Protein AF-A0A947BYW6-F1 (afdb_monomer_lite)

pLDDT: mean 92.88, std 6.31, range [60.22, 98.62]

Sequence (180 aa):
RQRIDEGIAEGRLRVQPEEIDEVSRQVGIGAVKYADLRQNRLSDYQFDWDKMISFQGNAGPYLQYAYARCSSIFAKGGLDMNAISSSATITLDAPAERTLGKHLLRFADVVYQAGATSQPHLICEHLYELARAFNGFYADCPVLDADAATRDSRLGLTAMTARQIRRGLGLVGIGVVDRM

Secondary structure (DSSP, 8-state):
-HHHHHHHHTTS----GGGHHHHHHHHHHHHHHHHHHTS-TTS-----HHHHT-SSSSSHHHHHHHHHHHHHHHHHHT--TTTS-TTS-----SHHHHHHHHHHHHHHHHHHHHHHHT-THHHHHHHHHHHHHHHHHHHHS-STTS-HHHHHHHHHHHHHHHHHHHHHHHHTT----S--

Structure (mmCIF, N/CA/C/O backbone):
data_AF-A0A947BYW6-F1
#
_entry.id   AF-A0A947BYW6-F1
#
loop_
_atom_site.group_PDB
_atom_site.id
_atom_site.type_symbol
_atom_site.label_atom_id
_atom_site.label_alt_id
_atom_site.label_comp_id
_atom_site.label_asym_id
_atom_site.label_entity_id
_atom_site.label_seq_id
_atom_site.pdbx_PDB_ins_code
_atom_site.Cartn_x
_atom_site.Cartn_y
_atom_site.Cartn_z
_atom_site.occupancy
_atom_site.B_iso_or_equiv
_atom_site.auth_seq_id
_atom_site.auth_comp_id
_atom_site.auth_asym_id
_atom_site.auth_atom_id
_atom_site.pdbx_PDB_model_num
ATOM 1 N N . ARG A 1 1 ? -16.808 12.507 2.263 1.00 84.50 1 ARG A N 1
ATOM 2 C CA . ARG A 1 1 ? -17.171 13.473 1.209 1.00 84.50 1 ARG A CA 1
ATOM 3 C C . ARG A 1 1 ? -16.305 14.721 1.263 1.00 84.50 1 ARG A C 1
ATOM 5 O O . ARG A 1 1 ? -15.367 14.738 0.492 1.00 84.50 1 ARG A O 1
ATOM 12 N N . GLN A 1 2 ? -16.462 15.633 2.234 1.00 86.12 2 GLN A N 1
ATOM 13 C CA . GLN A 1 2 ? -15.634 16.857 2.319 1.00 86.12 2 GLN A CA 1
ATOM 14 C C . GLN A 1 2 ? -14.126 16.608 2.111 1.00 86.12 2 GLN A C 1
ATOM 16 O O . GLN A 1 2 ? -13.505 17.247 1.275 1.00 86.12 2 GLN A O 1
ATOM 21 N N . ARG A 1 3 ? -13.544 15.612 2.792 1.00 85.81 3 ARG A N 1
ATOM 22 C CA . ARG A 1 3 ? -12.115 15.280 2.653 1.00 85.81 3 ARG A CA 1
ATOM 23 C C . ARG A 1 3 ? -11.708 14.763 1.262 1.00 85.81 3 ARG A C 1
ATOM 25 O O . ARG A 1 3 ? -10.564 14.937 0.854 1.00 85.81 3 ARG A O 1
ATOM 32 N N . ILE A 1 4 ? -12.633 14.106 0.560 1.00 89.06 4 ILE A N 1
ATOM 33 C CA . ILE A 1 4 ? -12.454 13.670 -0.831 1.00 89.06 4 ILE A CA 1
ATOM 34 C C . ILE A 1 4 ? -12.522 14.888 -1.749 1.00 89.06 4 ILE A C 1
ATOM 36 O O . ILE A 1 4 ? -11.621 15.068 -2.560 1.00 89.06 4 ILE A O 1
ATOM 40 N N . ASP A 1 5 ? -13.519 15.754 -1.558 1.00 88.38 5 ASP A N 1
ATOM 41 C CA . ASP A 1 5 ? -13.687 16.986 -2.335 1.00 88.38 5 ASP A CA 1
ATOM 42 C C . ASP A 1 5 ? -12.459 17.908 -2.194 1.00 88.38 5 ASP A C 1
ATOM 44 O O . ASP A 1 5 ? -11.935 18.396 -3.192 1.00 88.38 5 ASP A O 1
ATOM 48 N N . GLU A 1 6 ? -11.928 18.067 -0.977 1.00 86.50 6 GLU A N 1
ATOM 49 C CA . GLU A 1 6 ? -10.663 18.771 -0.707 1.00 86.50 6 GLU A CA 1
ATOM 50 C C . GLU A 1 6 ? -9.482 18.124 -1.445 1.00 86.50 6 GLU A C 1
ATOM 52 O O . GLU A 1 6 ? -8.694 18.806 -2.097 1.00 86.50 6 GLU A O 1
ATOM 57 N N . GLY A 1 7 ? -9.366 16.792 -1.390 1.00 84.69 7 GLY A N 1
ATOM 58 C CA . GLY A 1 7 ? -8.312 16.059 -2.091 1.00 84.69 7 GLY A CA 1
ATOM 59 C C . GLY A 1 7 ? -8.368 16.221 -3.615 1.00 84.69 7 GLY A C 1
ATOM 60 O O . GLY A 1 7 ? -7.315 16.282 -4.254 1.00 84.69 7 GLY A O 1
ATOM 61 N N . ILE A 1 8 ? -9.571 16.323 -4.189 1.00 86.88 8 ILE A N 1
ATOM 62 C CA . ILE A 1 8 ? -9.792 16.607 -5.615 1.00 86.88 8 ILE A CA 1
ATOM 63 C C . ILE A 1 8 ? -9.422 18.061 -5.932 1.00 86.88 8 ILE A C 1
ATOM 65 O O . ILE A 1 8 ? -8.691 18.305 -6.891 1.00 86.88 8 ILE A O 1
ATOM 69 N N . ALA A 1 9 ? -9.876 19.021 -5.119 1.00 87.19 9 ALA A N 1
ATOM 70 C CA . ALA A 1 9 ? -9.591 20.445 -5.306 1.00 87.19 9 ALA A CA 1
ATOM 71 C C . ALA A 1 9 ? -8.085 20.757 -5.246 1.00 87.19 9 ALA A C 1
ATOM 73 O O . ALA A 1 9 ? -7.589 21.594 -5.996 1.00 87.19 9 ALA A O 1
ATOM 74 N N . GLU A 1 10 ? -7.341 20.039 -4.404 1.00 84.88 10 GLU A N 1
ATOM 75 C CA . GLU A 1 10 ? -5.880 20.130 -4.302 1.00 84.88 10 GLU A CA 1
AT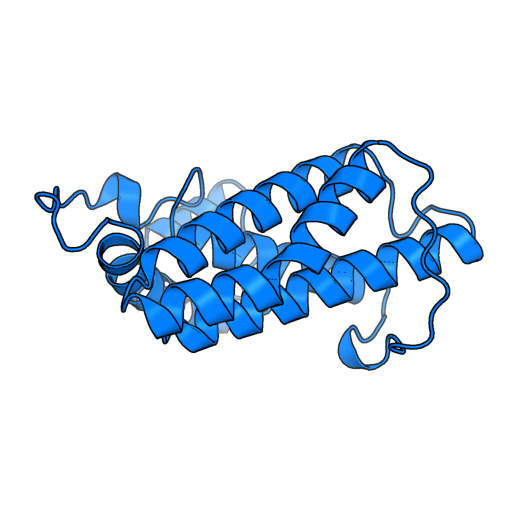OM 76 C C . GLU A 1 10 ? -5.133 19.319 -5.385 1.00 84.88 10 GLU A C 1
ATOM 78 O O . GLU A 1 10 ? -3.903 19.272 -5.390 1.00 84.88 10 GLU A O 1
ATOM 83 N N . GLY A 1 11 ? -5.848 18.634 -6.286 1.00 81.62 11 GLY A N 1
ATOM 84 C CA . GLY A 1 11 ? -5.269 17.821 -7.362 1.00 81.62 11 GLY A CA 1
ATOM 85 C C . GLY A 1 11 ? -4.557 16.546 -6.894 1.00 81.62 11 GLY A C 1
ATOM 86 O O . GLY A 1 11 ? -3.896 15.880 -7.696 1.00 81.62 11 GLY A O 1
ATOM 87 N N . ARG A 1 12 ? -4.681 16.190 -5.607 1.00 78.94 12 ARG A N 1
ATOM 88 C CA . ARG A 1 12 ? -4.097 14.973 -5.021 1.00 78.94 12 ARG A CA 1
ATOM 89 C C . ARG A 1 12 ? -4.864 13.723 -5.424 1.00 78.94 12 ARG A C 1
ATOM 91 O O . ARG A 1 12 ? -4.246 12.665 -5.572 1.00 78.94 12 ARG A O 1
ATOM 98 N N . LEU A 1 13 ? -6.180 13.870 -5.568 1.00 85.00 13 LEU A N 1
ATOM 99 C CA . LEU A 1 13 ? -7.113 12.804 -5.895 1.00 85.00 13 LEU A CA 1
ATOM 100 C C . LEU A 1 13 ? -7.768 13.028 -7.264 1.00 85.00 13 LEU A C 1
ATOM 102 O O . LEU A 1 13 ? -7.993 14.163 -7.686 1.00 85.00 13 LEU A O 1
ATOM 106 N N . ARG A 1 14 ? -8.087 11.937 -7.958 1.00 86.88 14 ARG A N 1
ATOM 107 C CA . ARG A 1 14 ? -8.821 11.911 -9.228 1.00 86.88 14 ARG A CA 1
ATOM 108 C C . ARG A 1 14 ? -9.936 10.875 -9.140 1.00 86.88 14 ARG A C 1
ATOM 110 O O . ARG A 1 14 ? -9.719 9.694 -9.401 1.00 86.88 14 ARG A O 1
ATOM 117 N N . VAL A 1 15 ? -11.130 11.347 -8.801 1.00 87.06 15 VAL A N 1
ATOM 118 C CA . VAL A 1 15 ? -12.347 10.537 -8.649 1.00 87.06 15 VAL A CA 1
ATOM 119 C C . VAL A 1 15 ? -13.426 11.115 -9.558 1.00 87.06 15 VAL A C 1
ATOM 121 O O . VAL A 1 15 ? -13.573 12.337 -9.616 1.00 87.06 15 VAL A O 1
ATOM 124 N N . GLN A 1 16 ? -14.160 10.262 -10.276 1.00 87.69 16 GLN A N 1
ATOM 125 C CA . GLN A 1 16 ? -15.258 10.735 -11.120 1.00 87.69 16 GLN A CA 1
ATOM 126 C C . GLN A 1 16 ? -16.452 11.178 -10.267 1.00 87.69 16 GLN A C 1
ATOM 128 O O . GLN A 1 16 ? -16.685 10.570 -9.219 1.00 87.69 16 GLN A O 1
ATOM 133 N N . PRO A 1 17 ? -17.231 12.194 -10.689 1.00 88.00 17 PRO A N 1
ATOM 134 C CA . PRO A 1 17 ? -18.349 12.721 -9.904 1.00 88.00 17 PRO A CA 1
ATOM 135 C C . PRO A 1 17 ? -19.335 11.648 -9.429 1.00 88.00 17 PRO A C 1
ATOM 137 O O . PRO A 1 17 ? -19.803 11.698 -8.293 1.00 88.00 17 PRO A O 1
ATOM 140 N N . GLU A 1 18 ? -19.603 10.649 -10.270 1.00 90.56 18 GLU A N 1
ATOM 141 C CA . GLU A 1 18 ? -20.538 9.557 -9.991 1.00 90.56 18 GLU A CA 1
ATOM 142 C C . GLU A 1 18 ? -19.985 8.548 -8.966 1.00 90.56 18 GLU A C 1
ATOM 144 O O . GLU A 1 18 ? -20.752 7.830 -8.327 1.00 90.56 18 GLU A O 1
ATOM 149 N N . GLU A 1 19 ? -18.662 8.498 -8.780 1.00 90.38 19 GLU A N 1
ATOM 150 C CA . GLU A 1 19 ? -17.972 7.578 -7.865 1.00 90.38 19 GLU A CA 1
ATOM 151 C C . GLU A 1 19 ? -17.729 8.194 -6.471 1.00 90.38 19 GLU A C 1
ATOM 153 O O . GLU A 1 19 ? -17.409 7.467 -5.527 1.00 90.38 19 GLU A O 1
ATOM 158 N N . ILE A 1 20 ? -17.896 9.517 -6.307 1.00 90.44 20 ILE A N 1
ATOM 159 C CA . ILE A 1 20 ? -17.534 10.256 -5.078 1.00 90.44 20 ILE A CA 1
ATOM 160 C C . ILE A 1 20 ? -18.215 9.688 -3.830 1.00 90.44 20 ILE A C 1
ATOM 162 O O . ILE A 1 20 ? -17.571 9.580 -2.780 1.00 90.44 20 ILE A O 1
ATOM 166 N N . ASP A 1 21 ? -19.500 9.343 -3.913 1.00 91.81 21 ASP A N 1
ATOM 167 C CA . ASP A 1 21 ? -20.259 8.880 -2.749 1.00 91.81 21 ASP A CA 1
ATOM 168 C C . ASP A 1 21 ? -19.816 7.474 -2.309 1.00 91.81 21 ASP A C 1
ATOM 170 O O . ASP A 1 21 ? -19.608 7.239 -1.114 1.00 91.81 21 ASP A O 1
ATOM 174 N N . GLU A 1 22 ? -19.567 6.562 -3.254 1.00 91.50 22 GLU A N 1
ATOM 175 C CA . GLU A 1 22 ? -19.072 5.216 -2.938 1.00 91.50 22 GLU A CA 1
ATOM 176 C C . GLU A 1 22 ? -17.628 5.255 -2.423 1.00 91.50 22 GLU A C 1
ATOM 178 O O . GLU A 1 22 ? -17.328 4.649 -1.389 1.00 91.50 22 GLU A O 1
ATOM 183 N N . VAL A 1 23 ? -16.745 6.031 -3.065 1.00 91.94 23 VAL A N 1
ATOM 184 C CA . VAL A 1 23 ? -15.370 6.236 -2.583 1.00 91.94 23 VAL A CA 1
ATOM 185 C C . VAL A 1 23 ? -15.388 6.848 -1.183 1.00 91.94 23 VAL A C 1
ATOM 187 O O . VAL A 1 23 ? -14.714 6.351 -0.282 1.00 91.94 23 VAL A O 1
ATOM 190 N N . SER A 1 24 ? -16.216 7.870 -0.949 1.00 92.62 24 SER A N 1
ATOM 191 C CA . SER A 1 24 ? -16.373 8.490 0.372 1.00 92.62 24 SER A CA 1
ATOM 192 C C . SER A 1 24 ? -16.791 7.485 1.442 1.00 92.62 24 SER A C 1
ATOM 194 O O . SER A 1 24 ? -16.273 7.534 2.560 1.00 92.62 24 SER A O 1
ATOM 196 N N . ARG A 1 25 ? -17.717 6.581 1.115 1.00 92.50 25 ARG A N 1
ATOM 197 C CA . ARG A 1 25 ? -18.207 5.554 2.036 1.00 92.50 25 ARG A CA 1
ATOM 198 C C . ARG A 1 25 ? -17.117 4.534 2.369 1.00 92.50 25 ARG A C 1
ATOM 200 O O . ARG A 1 25 ? -16.890 4.255 3.545 1.00 92.50 25 ARG A O 1
ATOM 207 N N . GLN A 1 26 ? -16.422 4.012 1.358 1.00 92.56 26 GLN A N 1
ATOM 208 C CA . GLN A 1 26 ? -15.331 3.044 1.532 1.00 92.56 26 GLN A CA 1
ATOM 209 C C . GLN A 1 26 ? -14.163 3.633 2.326 1.00 92.56 26 GLN A C 1
ATOM 211 O O . GLN A 1 26 ? -13.643 2.991 3.241 1.00 92.56 26 GLN A O 1
ATOM 216 N N . VAL A 1 27 ? -13.775 4.870 2.009 1.00 93.31 27 VAL A N 1
ATOM 217 C CA . VAL A 1 27 ? -12.693 5.580 2.699 1.00 93.31 27 VAL A CA 1
ATOM 218 C C . VAL A 1 27 ? -13.082 5.902 4.139 1.00 93.31 27 VAL A C 1
ATOM 220 O O . VAL A 1 27 ? -12.293 5.666 5.049 1.00 93.31 27 VAL A O 1
ATOM 223 N N . GLY A 1 28 ? -14.309 6.372 4.379 1.00 93.62 28 GLY A N 1
ATOM 224 C CA . GLY A 1 28 ? -14.794 6.687 5.725 1.00 93.62 28 GLY A CA 1
ATOM 225 C C . GLY A 1 28 ? -14.857 5.462 6.642 1.00 93.62 28 GLY A C 1
ATOM 226 O O . GLY A 1 28 ? -14.320 5.490 7.749 1.00 93.62 28 GLY A O 1
ATOM 227 N N . ILE A 1 29 ? -15.451 4.358 6.175 1.00 93.94 29 ILE A N 1
ATOM 228 C CA . ILE A 1 29 ? -15.503 3.103 6.945 1.00 93.94 29 ILE A CA 1
ATOM 229 C C . ILE A 1 29 ? -14.088 2.551 7.158 1.00 93.94 29 ILE A C 1
ATOM 231 O O . ILE A 1 29 ? -13.749 2.126 8.263 1.00 93.94 29 ILE A O 1
ATOM 235 N N . GLY A 1 30 ? -13.245 2.591 6.121 1.00 95.44 30 GLY A N 1
ATOM 236 C CA . GLY A 1 30 ? -11.849 2.169 6.202 1.00 95.44 30 GLY A CA 1
ATOM 237 C C . GLY A 1 30 ? -11.049 2.968 7.230 1.00 95.44 30 GLY A C 1
ATOM 238 O O . GLY A 1 30 ? -10.323 2.373 8.022 1.00 95.44 30 GLY A O 1
ATOM 239 N N . ALA A 1 31 ? -11.228 4.289 7.277 1.00 95.19 31 ALA A N 1
ATOM 240 C CA . ALA A 1 31 ? -10.580 5.178 8.239 1.00 95.19 31 ALA A CA 1
ATOM 241 C C . ALA A 1 31 ? -10.910 4.807 9.690 1.00 95.19 31 ALA A C 1
ATOM 243 O O . ALA A 1 31 ? -9.998 4.671 10.506 1.00 95.19 31 ALA A O 1
ATOM 244 N N . VAL A 1 32 ? -12.193 4.584 9.999 1.00 95.00 32 VAL A N 1
ATOM 245 C CA . VAL A 1 32 ? -12.640 4.190 11.346 1.00 95.00 32 VAL A CA 1
ATOM 246 C C . VAL A 1 32 ? -12.043 2.851 11.753 1.00 95.00 32 VAL A C 1
ATOM 248 O O . VAL A 1 32 ? -11.401 2.756 12.798 1.00 95.00 32 VAL A O 1
ATOM 251 N N . LYS A 1 33 ? -12.184 1.831 10.900 1.00 96.19 33 LYS A N 1
ATOM 252 C CA . LYS A 1 33 ? -11.664 0.488 11.183 1.00 96.19 33 LYS A CA 1
ATOM 253 C C . LYS A 1 33 ? -10.149 0.489 11.350 1.00 96.19 33 LYS A C 1
ATOM 255 O O . LYS A 1 33 ? -9.631 -0.143 12.262 1.00 96.19 33 LYS A O 1
ATOM 260 N N . TYR A 1 34 ? -9.436 1.207 10.486 1.00 96.81 34 TYR A N 1
ATOM 261 C CA . TYR A 1 34 ? -7.982 1.270 10.543 1.00 96.81 34 TYR A CA 1
ATOM 262 C C . TYR A 1 34 ? -7.483 1.985 11.799 1.00 96.81 34 TYR A C 1
ATOM 264 O O . TYR A 1 34 ? -6.515 1.545 12.409 1.00 96.81 34 TYR A O 1
ATOM 272 N N . ALA A 1 35 ? -8.126 3.089 12.192 1.00 94.94 35 ALA A N 1
ATOM 273 C CA . ALA A 1 35 ? -7.701 3.876 13.345 1.00 94.94 35 ALA A CA 1
ATOM 274 C C . ALA A 1 35 ? -7.738 3.083 14.656 1.00 94.94 35 ALA A C 1
ATOM 276 O O . ALA A 1 35 ? -6.874 3.303 15.508 1.00 94.94 35 ALA A O 1
ATOM 277 N N . ASP A 1 36 ? -8.711 2.181 14.785 1.00 94.44 36 ASP A N 1
ATOM 278 C CA . ASP A 1 36 ? -8.817 1.203 15.868 1.00 94.44 36 ASP A CA 1
ATOM 279 C C . ASP A 1 36 ? -7.760 0.093 15.705 1.00 94.44 36 ASP A C 1
ATOM 281 O O . ASP A 1 36 ? -6.845 -0.046 16.516 1.00 94.44 36 ASP A O 1
ATOM 285 N N . LEU A 1 37 ? -7.779 -0.614 14.569 1.00 95.81 37 LEU A N 1
ATOM 286 C CA . LEU A 1 37 ? -6.965 -1.817 14.347 1.00 95.81 37 LEU A CA 1
ATOM 287 C C . LEU A 1 37 ? -5.453 -1.572 14.286 1.00 95.81 37 LEU A C 1
ATOM 289 O O . LEU A 1 37 ? -4.692 -2.509 14.525 1.00 95.81 37 LEU A O 1
ATOM 293 N N . ARG A 1 38 ? -5.002 -0.353 13.966 1.00 94.81 38 ARG A N 1
ATOM 294 C CA . ARG A 1 38 ? -3.571 -0.005 13.930 1.00 94.81 38 ARG A CA 1
ATOM 295 C C . ARG A 1 38 ? -2.948 0.147 15.317 1.00 94.81 38 ARG A C 1
ATOM 297 O O . ARG A 1 38 ? -1.727 0.193 15.418 1.00 94.81 38 ARG A O 1
ATOM 304 N N . GLN A 1 39 ? -3.755 0.298 16.366 1.00 92.94 39 GLN A N 1
ATOM 305 C CA . GLN A 1 39 ? -3.254 0.472 17.726 1.00 92.94 39 GLN A CA 1
ATOM 306 C C . GLN A 1 39 ? -3.081 -0.887 18.401 1.00 92.94 39 GLN A C 1
ATOM 308 O O . GLN A 1 39 ? -3.792 -1.853 18.119 1.00 92.94 39 GLN A O 1
ATOM 313 N N . ASN A 1 40 ? -2.110 -0.984 19.308 1.00 92.62 40 ASN A N 1
ATOM 314 C CA . ASN A 1 40 ? -2.000 -2.173 20.136 1.00 92.62 40 ASN A CA 1
ATOM 315 C C . ASN A 1 40 ? -3.234 -2.250 21.046 1.00 92.62 40 ASN A C 1
ATOM 317 O O . ASN A 1 40 ? -3.516 -1.314 21.785 1.00 92.62 40 ASN A O 1
ATOM 321 N N . ARG A 1 41 ? -3.936 -3.387 21.030 1.00 91.75 41 ARG A N 1
ATOM 322 C CA . ARG A 1 41 ? -5.160 -3.619 21.816 1.00 91.75 41 ARG A CA 1
ATOM 323 C C . ARG A 1 41 ? -4.989 -3.494 23.336 1.00 91.75 41 ARG A C 1
ATOM 325 O O . ARG A 1 41 ? -5.982 -3.504 24.049 1.00 91.75 41 ARG A O 1
ATOM 332 N N . LEU A 1 42 ? -3.750 -3.499 23.833 1.00 92.56 42 LEU A N 1
ATOM 333 C CA . LEU A 1 42 ? -3.429 -3.315 25.253 1.00 92.56 42 LEU A CA 1
ATOM 334 C C . LEU A 1 42 ? -3.133 -1.851 25.617 1.00 92.56 42 LEU A C 1
ATOM 336 O O . LEU A 1 42 ? -2.927 -1.554 26.789 1.00 92.56 42 LEU A O 1
ATOM 340 N N . SER A 1 43 ? -3.049 -0.962 24.629 1.00 91.69 43 SER A N 1
ATOM 341 C CA . SER A 1 43 ? -2.807 0.466 24.824 1.00 91.69 43 SER A CA 1
ATOM 342 C C . SER A 1 43 ? -4.119 1.240 24.897 1.00 91.69 43 SER A C 1
ATOM 344 O O . SER A 1 43 ? -5.128 0.822 24.331 1.00 91.69 43 SER A O 1
ATOM 346 N N . ASP A 1 44 ? -4.081 2.400 25.550 1.00 91.38 44 ASP A N 1
ATOM 347 C CA . ASP A 1 44 ? -5.208 3.327 25.543 1.00 91.38 44 ASP A CA 1
ATOM 348 C C . ASP A 1 44 ? -5.473 3.847 24.131 1.00 91.38 44 ASP A C 1
ATOM 350 O O . ASP A 1 44 ? -4.557 4.251 23.408 1.00 91.38 44 ASP A O 1
ATOM 354 N N . TYR A 1 45 ? -6.749 3.880 23.761 1.00 89.12 45 TYR A N 1
ATOM 355 C CA . TYR A 1 45 ? -7.184 4.367 22.464 1.00 89.12 45 TYR A CA 1
ATOM 356 C C . TYR A 1 45 ? -7.406 5.882 22.494 1.00 89.12 45 TYR A C 1
ATOM 358 O O . TYR A 1 45 ? -8.331 6.378 23.140 1.00 89.12 45 TYR A O 1
ATOM 366 N N . GLN A 1 46 ? -6.579 6.625 21.755 1.00 86.00 46 GLN A N 1
ATOM 367 C CA . GLN A 1 46 ? -6.782 8.061 21.540 1.00 86.00 46 GLN A CA 1
ATOM 368 C C . GLN A 1 46 ? -7.524 8.303 20.227 1.00 86.00 46 GLN A C 1
ATOM 370 O O . GLN A 1 46 ? -6.967 8.141 19.137 1.00 86.00 46 GLN A O 1
ATOM 375 N N . PHE A 1 47 ? -8.789 8.697 20.347 1.00 88.75 47 PHE A N 1
ATOM 376 C CA . PHE A 1 47 ? -9.639 9.039 19.215 1.00 88.75 47 PHE A CA 1
ATOM 377 C C . PHE A 1 47 ? -9.270 10.413 18.630 1.00 88.75 47 PHE A C 1
ATOM 379 O O . PHE A 1 47 ? -9.154 11.390 19.366 1.00 88.75 47 PHE A O 1
ATOM 386 N N . ASP A 1 48 ? -9.110 10.493 17.305 1.00 90.12 48 ASP A N 1
ATOM 387 C CA . ASP A 1 48 ? -8.710 11.712 16.592 1.00 90.12 48 ASP A CA 1
ATOM 388 C C . ASP A 1 48 ? -9.230 11.676 15.140 1.00 90.12 48 ASP A C 1
ATOM 390 O O . ASP A 1 48 ? -8.732 10.905 14.307 1.00 90.12 48 ASP A O 1
ATOM 394 N N . TRP A 1 49 ? -10.246 12.502 14.852 1.00 88.81 49 TRP A N 1
ATOM 395 C CA . TRP A 1 49 ? -10.889 12.581 13.535 1.00 88.81 49 TRP A CA 1
ATOM 396 C C . TRP A 1 49 ? -9.921 12.999 12.430 1.00 88.81 49 TRP A C 1
ATOM 398 O O . TRP A 1 49 ? -9.943 12.418 11.344 1.00 88.81 49 TRP A O 1
ATOM 408 N N . ASP A 1 50 ? -9.056 13.974 12.696 1.00 87.69 50 ASP A N 1
ATOM 409 C CA . ASP A 1 50 ? -8.171 14.531 11.677 1.00 87.69 50 ASP A CA 1
ATOM 410 C C . ASP A 1 50 ? -7.100 13.516 11.275 1.00 87.69 50 ASP A C 1
ATOM 412 O O . ASP A 1 50 ? -6.798 13.348 10.088 1.00 87.69 50 ASP A O 1
ATOM 416 N N . LYS A 1 51 ? -6.570 12.765 12.250 1.00 86.12 51 LYS A N 1
ATOM 417 C CA . LYS A 1 51 ? -5.598 11.699 11.978 1.00 86.12 51 LYS A CA 1
ATOM 418 C C . LYS A 1 51 ? -6.219 10.519 11.244 1.00 86.12 51 LYS A C 1
ATOM 420 O O . LYS A 1 51 ? -5.595 9.998 10.320 1.00 86.12 51 LYS A O 1
ATOM 425 N N . MET A 1 52 ? -7.413 10.070 11.636 1.00 90.31 52 MET A N 1
ATOM 426 C CA . MET A 1 52 ? -7.995 8.851 11.061 1.00 90.31 52 MET A CA 1
ATOM 427 C C .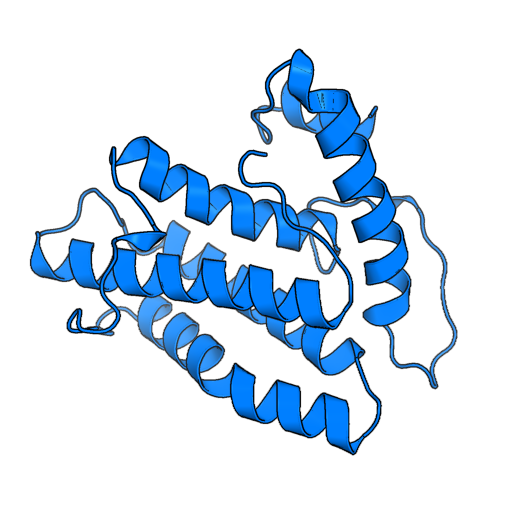 MET A 1 52 ? -8.388 9.009 9.588 1.00 90.31 52 MET A C 1
ATOM 429 O O . MET A 1 52 ? -8.215 8.066 8.815 1.00 90.31 52 MET A O 1
ATOM 433 N N . ILE A 1 53 ? -8.862 10.193 9.182 1.00 88.62 53 ILE A N 1
ATOM 434 C CA . ILE A 1 53 ? -9.265 10.475 7.792 1.00 88.62 53 ILE A CA 1
ATOM 435 C C . ILE A 1 53 ? -8.124 11.046 6.932 1.00 88.62 53 ILE A C 1
ATOM 437 O O . ILE A 1 53 ? -8.350 11.485 5.802 1.00 88.62 53 ILE A O 1
ATOM 441 N N . SER A 1 54 ? -6.898 11.081 7.457 1.00 86.62 54 SER A N 1
ATOM 442 C CA . SER A 1 54 ? -5.747 11.651 6.762 1.00 86.62 54 SER A CA 1
ATOM 443 C C . SER A 1 54 ? -5.294 10.787 5.579 1.00 86.62 54 SER A C 1
ATOM 445 O O . SER A 1 54 ? -5.168 9.567 5.675 1.00 86.62 54 SER A O 1
ATOM 447 N N . PHE A 1 55 ? -4.953 11.446 4.468 1.00 82.38 55 PHE A N 1
ATOM 448 C CA . PHE A 1 55 ? -4.234 10.844 3.334 1.00 82.38 55 PHE A CA 1
ATOM 449 C C . PHE A 1 55 ? -2.710 10.866 3.514 1.00 82.38 55 PHE A C 1
ATOM 451 O O . PHE A 1 55 ? -1.970 10.575 2.578 1.00 82.38 55 PHE A O 1
ATOM 458 N N . GLN A 1 56 ? -2.232 11.258 4.692 1.00 83.00 56 GLN A N 1
ATOM 459 C CA . GLN A 1 56 ? -0.823 11.318 5.059 1.00 83.00 56 GLN A CA 1
ATOM 460 C C . GLN A 1 56 ? -0.597 10.581 6.379 1.00 83.00 56 GLN A C 1
ATOM 462 O O . GLN A 1 56 ? -1.432 10.635 7.285 1.00 83.00 56 GLN A O 1
ATOM 467 N N . GLY A 1 57 ? 0.567 9.947 6.507 1.00 87.56 57 GLY A N 1
ATOM 468 C CA . GLY A 1 57 ? 0.934 9.196 7.705 1.00 87.56 57 GLY A CA 1
ATOM 469 C C . GLY A 1 57 ? 0.208 7.854 7.825 1.00 87.56 57 GLY A C 1
ATOM 470 O O . GLY A 1 57 ? -0.360 7.340 6.863 1.00 87.56 57 GLY A O 1
ATOM 471 N N . ASN A 1 58 ? 0.272 7.259 9.017 1.00 91.69 58 ASN A N 1
ATOM 472 C CA . ASN A 1 58 ? -0.225 5.908 9.283 1.00 91.69 58 ASN A CA 1
ATOM 473 C C . ASN A 1 58 ? -1.758 5.892 9.450 1.00 91.69 58 ASN A C 1
ATOM 475 O O . ASN A 1 58 ? -2.261 5.849 10.574 1.00 91.69 58 ASN A O 1
ATOM 479 N N . ALA A 1 59 ? -2.490 5.963 8.336 1.00 94.25 59 ALA A N 1
ATOM 480 C CA . ALA A 1 59 ? -3.952 6.024 8.290 1.00 94.25 59 ALA A CA 1
ATOM 481 C C . ALA A 1 59 ? -4.543 5.134 7.178 1.00 94.25 59 ALA A C 1
ATOM 483 O O . ALA A 1 59 ? -3.890 4.835 6.178 1.00 94.25 59 ALA A O 1
ATOM 484 N N . GLY A 1 60 ? -5.810 4.734 7.328 1.00 93.75 60 GLY A N 1
ATOM 485 C CA . GLY A 1 60 ? -6.509 3.876 6.361 1.00 93.75 60 GLY A CA 1
ATOM 486 C C . GLY A 1 60 ? -6.597 4.484 4.952 1.00 93.75 60 GLY A C 1
ATOM 487 O O . GLY A 1 60 ? -6.208 3.813 3.990 1.00 93.75 60 GLY A O 1
ATOM 488 N N . PRO A 1 61 ? -7.010 5.761 4.808 1.00 94.19 61 PRO A N 1
ATOM 489 C CA . PRO A 1 61 ? -7.067 6.427 3.506 1.00 94.19 61 PRO A CA 1
ATOM 490 C C . PRO A 1 61 ? -5.705 6.513 2.807 1.00 94.19 61 PRO A C 1
ATOM 492 O O . PRO A 1 61 ? -5.637 6.407 1.584 1.00 94.19 61 PRO A O 1
ATOM 495 N N . TYR A 1 62 ? -4.607 6.641 3.561 1.00 93.88 62 TYR A N 1
ATOM 496 C CA . TYR A 1 62 ? -3.251 6.602 3.002 1.00 93.88 62 TYR A CA 1
ATOM 497 C C . TYR A 1 62 ? -2.940 5.256 2.325 1.00 93.88 62 TYR A C 1
ATOM 499 O O . TYR A 1 62 ? -2.396 5.236 1.220 1.00 93.88 62 TYR A O 1
ATOM 507 N N . LEU A 1 63 ? -3.328 4.130 2.933 1.00 96.19 63 LEU A N 1
ATOM 508 C CA . LEU A 1 63 ? -3.126 2.802 2.339 1.00 96.19 63 LEU A CA 1
ATOM 509 C C . LEU A 1 63 ? -4.008 2.569 1.110 1.00 96.19 63 LEU A C 1
ATOM 511 O O . LEU A 1 63 ? -3.541 2.030 0.106 1.00 96.19 63 LEU A O 1
ATOM 515 N N . GLN A 1 64 ? -5.267 3.006 1.166 1.00 95.06 64 GLN A N 1
ATOM 516 C CA . GLN A 1 64 ? -6.176 2.953 0.018 1.00 95.06 64 GLN A CA 1
ATOM 517 C C . GLN A 1 64 ? -5.644 3.798 -1.149 1.00 95.06 64 GLN A C 1
ATOM 519 O O . GLN A 1 64 ? -5.706 3.370 -2.300 1.00 95.06 64 GLN A O 1
ATOM 524 N N . TYR A 1 65 ? -5.035 4.948 -0.855 1.00 92.75 65 TYR A N 1
ATOM 525 C CA . TYR A 1 65 ? -4.379 5.787 -1.853 1.00 92.75 65 TYR A CA 1
ATOM 526 C C . TYR A 1 65 ? -3.127 5.139 -2.448 1.00 92.75 65 TYR A C 1
ATOM 528 O O . TYR A 1 65 ? -2.929 5.175 -3.662 1.00 92.75 65 TYR A O 1
ATOM 536 N N . ALA A 1 66 ? -2.294 4.497 -1.623 1.00 94.69 66 ALA A N 1
ATOM 537 C CA . ALA A 1 66 ? -1.130 3.757 -2.107 1.00 94.69 66 ALA A CA 1
ATOM 538 C C . ALA A 1 66 ? -1.541 2.633 -3.076 1.00 94.69 66 ALA A C 1
ATOM 540 O O . ALA A 1 66 ? -0.911 2.442 -4.119 1.00 94.69 66 ALA A O 1
ATOM 541 N N . TYR A 1 67 ? -2.643 1.943 -2.775 1.00 96.44 67 TYR A N 1
ATOM 542 C CA . TYR A 1 67 ? -3.237 0.958 -3.670 1.00 96.44 67 TYR A CA 1
ATOM 543 C C . TYR A 1 67 ? -3.743 1.587 -4.987 1.00 96.44 67 TYR A C 1
ATOM 545 O O . TYR A 1 67 ? -3.357 1.133 -6.066 1.00 96.44 67 TYR A O 1
ATOM 553 N N . ALA A 1 68 ? -4.525 2.671 -4.923 1.00 93.44 68 ALA A N 1
ATOM 554 C CA . ALA A 1 68 ? -5.028 3.377 -6.108 1.00 93.44 68 ALA A CA 1
ATOM 555 C C . ALA A 1 68 ? -3.900 3.922 -7.007 1.00 93.44 68 ALA A C 1
ATOM 557 O O . ALA A 1 68 ? -3.998 3.905 -8.240 1.00 93.44 68 ALA A O 1
ATOM 558 N N . ARG A 1 69 ? -2.780 4.352 -6.410 1.00 93.06 69 ARG A N 1
ATOM 559 C CA . ARG A 1 69 ? -1.576 4.761 -7.145 1.00 93.06 69 ARG A CA 1
ATOM 560 C C . ARG A 1 69 ? -0.992 3.610 -7.957 1.00 93.06 69 ARG A C 1
ATOM 562 O O . ARG A 1 69 ? -0.638 3.826 -9.114 1.00 93.06 69 ARG A O 1
ATOM 569 N N . CYS A 1 70 ? -0.924 2.404 -7.392 1.00 95.56 70 CYS A N 1
ATOM 570 C CA . CYS A 1 70 ? -0.491 1.223 -8.138 1.00 95.56 70 CYS A CA 1
ATOM 571 C C . CYS A 1 70 ? -1.402 0.997 -9.352 1.00 95.56 70 CYS A C 1
ATOM 573 O O . CYS A 1 70 ? 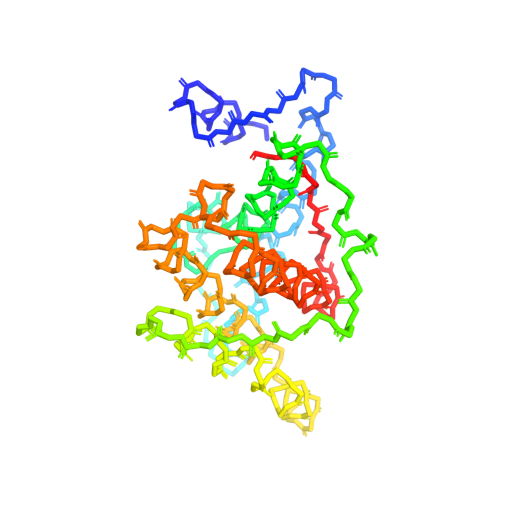-0.911 0.926 -10.475 1.00 95.56 70 CYS A O 1
ATOM 575 N N . SER A 1 71 ? -2.724 0.974 -9.150 1.00 93.38 71 SER A N 1
ATOM 576 C CA . SER A 1 71 ? -3.715 0.823 -10.229 1.00 93.38 71 SER A CA 1
ATOM 577 C C . SER A 1 71 ? -3.584 1.891 -11.316 1.00 93.38 71 SER A C 1
ATOM 579 O O . SER A 1 71 ? -3.678 1.591 -12.506 1.00 93.38 71 SER A O 1
ATOM 581 N N . SER A 1 72 ? -3.278 3.127 -10.925 1.00 92.88 72 SER A N 1
ATOM 582 C CA . SER A 1 72 ? -3.081 4.241 -11.854 1.00 92.88 72 SER A CA 1
ATOM 583 C C . SER A 1 72 ? -1.860 4.068 -12.765 1.00 92.88 72 SER A C 1
ATOM 585 O O . SER A 1 72 ? -1.891 4.535 -13.902 1.00 92.88 72 SER A O 1
ATOM 587 N N . ILE A 1 73 ? -0.793 3.403 -12.308 1.00 94.56 73 ILE A N 1
ATOM 588 C CA . ILE A 1 73 ? 0.388 3.108 -13.143 1.00 94.56 73 ILE A CA 1
ATOM 589 C C . ILE A 1 73 ? 0.003 2.158 -14.282 1.00 94.56 73 ILE A C 1
ATOM 591 O O . ILE A 1 73 ? 0.325 2.424 -15.438 1.00 94.56 73 ILE A O 1
ATOM 595 N N . PHE A 1 74 ? -0.748 1.099 -13.974 1.00 94.56 74 PHE A N 1
ATOM 596 C CA . PHE A 1 74 ? -1.241 0.152 -14.979 1.00 94.56 74 PHE A CA 1
ATOM 597 C C . PHE A 1 74 ? -2.210 0.809 -15.961 1.00 94.56 74 PHE A C 1
ATOM 599 O O . PHE A 1 74 ? -2.050 0.656 -17.170 1.00 94.56 74 PHE A O 1
ATOM 606 N N . ALA A 1 75 ? -3.144 1.622 -15.456 1.00 92.62 75 ALA A N 1
ATOM 607 C CA . ALA A 1 75 ? -4.075 2.369 -16.296 1.00 92.62 75 ALA A CA 1
ATOM 608 C C . ALA A 1 75 ? -3.348 3.308 -17.276 1.00 92.62 75 ALA A C 1
ATOM 610 O O . ALA A 1 75 ? -3.698 3.353 -18.452 1.00 92.62 75 ALA A O 1
ATOM 611 N N . LYS A 1 76 ? -2.301 4.014 -16.822 1.00 92.94 76 LYS A N 1
ATOM 612 C CA . LYS A 1 76 ? -1.462 4.869 -17.684 1.00 92.94 76 LYS A CA 1
ATOM 613 C C . LYS A 1 76 ? -0.695 4.077 -18.741 1.00 92.94 76 LYS A C 1
ATOM 615 O O . LYS A 1 76 ? -0.523 4.572 -19.848 1.00 92.94 76 LYS A O 1
ATOM 620 N N . GLY A 1 77 ? -0.240 2.872 -18.405 1.00 91.81 77 GLY A N 1
ATOM 621 C CA . GLY A 1 77 ? 0.439 1.983 -19.346 1.00 91.81 77 GLY A CA 1
ATOM 622 C C . GLY A 1 77 ? -0.497 1.272 -20.329 1.00 91.81 77 GLY A C 1
ATOM 623 O O . GLY A 1 77 ? -0.005 0.606 -21.233 1.00 91.81 77 GLY A O 1
ATOM 624 N N . GLY A 1 78 ? -1.822 1.366 -20.153 1.00 93.31 78 GLY A N 1
ATOM 625 C CA . GLY A 1 78 ? -2.779 0.549 -20.908 1.00 93.31 78 GLY A CA 1
ATOM 626 C C . GLY A 1 78 ? -2.641 -0.950 -20.612 1.00 93.31 78 GLY A C 1
ATOM 627 O O . GLY A 1 78 ? -2.894 -1.778 -21.483 1.00 93.31 78 GLY A O 1
ATOM 628 N N . LEU A 1 79 ? -2.193 -1.297 -19.402 1.00 92.25 79 LEU A N 1
ATOM 629 C CA . LEU A 1 79 ? -1.883 -2.661 -18.980 1.00 92.25 79 LEU A CA 1
ATOM 630 C C . LEU A 1 79 ? -2.913 -3.159 -17.964 1.00 92.25 79 LEU A C 1
ATOM 632 O O . LEU A 1 79 ? -3.413 -2.389 -17.143 1.00 92.25 79 LEU A O 1
ATOM 636 N N . ASP A 1 80 ? -3.176 -4.464 -17.961 1.00 90.25 80 ASP A N 1
ATOM 637 C CA . ASP A 1 80 ? -3.947 -5.110 -16.898 1.00 90.25 80 ASP A CA 1
ATOM 638 C C . ASP A 1 80 ? -3.006 -5.613 -15.791 1.00 90.25 80 ASP A C 1
ATOM 640 O O . ASP A 1 80 ? -2.172 -6.493 -16.006 1.00 90.25 80 ASP A O 1
ATOM 644 N N . MET A 1 81 ? -3.167 -5.076 -14.577 1.00 90.62 81 MET A N 1
ATOM 645 C CA . MET A 1 81 ? -2.416 -5.495 -13.386 1.00 90.62 81 MET A CA 1
ATOM 646 C C . MET A 1 81 ? -2.582 -6.994 -13.080 1.00 90.62 81 MET A C 1
ATOM 648 O O . MET A 1 81 ? -1.663 -7.631 -12.549 1.00 90.62 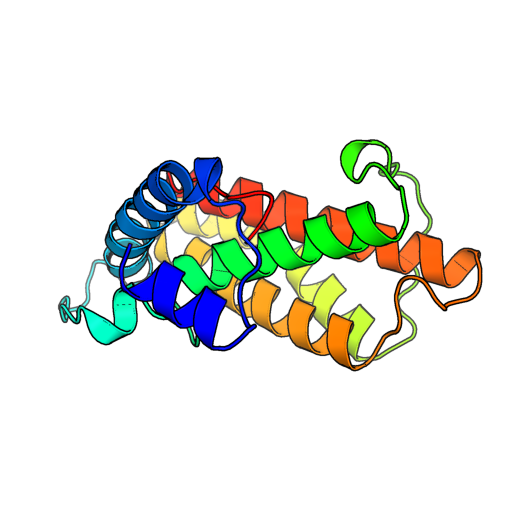81 MET A O 1
ATOM 652 N N . ASN A 1 82 ? -3.746 -7.569 -13.397 1.00 85.94 82 ASN A N 1
ATOM 653 C CA . ASN A 1 82 ? -4.031 -8.984 -13.160 1.00 85.94 82 ASN A CA 1
ATOM 654 C C . ASN A 1 82 ? -3.370 -9.889 -14.203 1.00 85.94 82 ASN A C 1
ATOM 656 O O . ASN A 1 82 ? -3.070 -11.041 -13.895 1.00 85.94 82 ASN A O 1
ATOM 660 N N . ALA A 1 83 ? -3.092 -9.361 -15.398 1.00 85.50 83 ALA A N 1
ATOM 661 C CA . ALA A 1 83 ? -2.391 -10.073 -16.461 1.00 85.50 83 ALA A CA 1
ATOM 662 C C . ALA A 1 83 ? -0.871 -10.142 -16.239 1.00 85.50 83 ALA A C 1
ATOM 664 O O . ALA A 1 83 ? -0.191 -10.929 -16.898 1.00 85.50 83 ALA A O 1
ATOM 665 N N . ILE A 1 84 ? -0.319 -9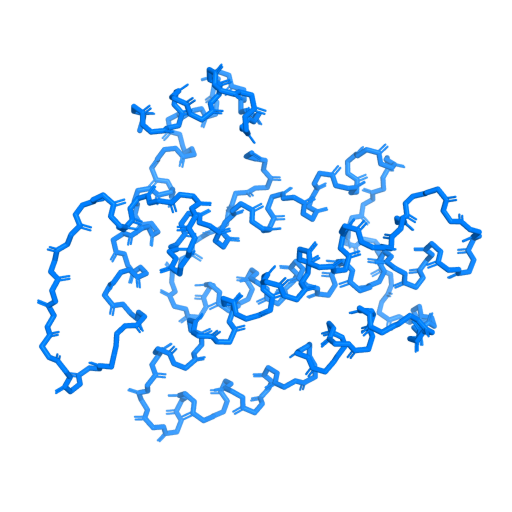.359 -15.300 1.00 82.06 84 ILE A N 1
ATOM 666 C CA . ILE A 1 84 ? 1.096 -9.460 -14.928 1.00 82.06 84 ILE A CA 1
ATOM 667 C C . ILE A 1 84 ? 1.358 -10.829 -14.300 1.00 82.06 84 ILE A C 1
ATOM 669 O O . ILE A 1 84 ? 0.939 -11.117 -13.169 1.00 82.06 84 ILE A O 1
ATOM 673 N N . SER A 1 85 ? 2.062 -11.668 -15.061 1.00 66.81 85 SER A N 1
ATOM 674 C CA . SER A 1 85 ? 2.395 -13.030 -14.669 1.00 66.81 85 SER A CA 1
ATOM 675 C C . SER A 1 85 ? 3.242 -13.055 -13.400 1.00 66.81 85 SER A C 1
ATOM 677 O O . SER A 1 85 ? 4.223 -12.326 -13.262 1.00 66.81 85 SER A O 1
ATOM 679 N N . SER A 1 86 ? 2.920 -13.991 -12.509 1.00 63.12 86 SER A N 1
ATOM 680 C CA . SER A 1 86 ? 3.752 -14.361 -11.358 1.00 63.12 86 SER A CA 1
ATOM 681 C C . SER A 1 86 ? 5.123 -14.931 -11.763 1.00 63.12 86 SER A C 1
ATOM 683 O O . SER A 1 86 ? 5.964 -15.143 -10.898 1.00 63.12 86 SER A O 1
ATOM 685 N N . SER A 1 87 ? 5.329 -15.223 -13.054 1.00 60.22 87 SER A N 1
ATOM 686 C CA . SER A 1 87 ? 6.567 -15.776 -13.616 1.00 60.22 87 SER A CA 1
ATOM 687 C C . SER A 1 87 ? 7.523 -14.723 -14.185 1.00 60.22 87 SER A C 1
ATOM 689 O O . SER A 1 87 ? 8.519 -15.102 -14.797 1.00 60.22 87 SER A O 1
ATOM 691 N N . ALA A 1 88 ? 7.215 -13.426 -14.067 1.00 72.31 88 ALA A N 1
ATOM 692 C CA . ALA A 1 88 ? 8.134 -12.379 -14.499 1.00 72.31 88 ALA A CA 1
ATOM 693 C C . ALA A 1 88 ? 9.437 -12.453 -13.686 1.00 72.31 88 ALA A C 1
ATOM 695 O O . ALA A 1 88 ? 9.408 -12.577 -12.459 1.00 72.31 88 ALA A O 1
ATOM 696 N N . THR A 1 89 ? 10.581 -12.376 -14.364 1.00 88.25 89 THR A N 1
ATOM 697 C CA . THR A 1 89 ? 11.881 -12.303 -13.695 1.00 88.25 89 THR A CA 1
ATOM 698 C C . THR A 1 89 ? 11.980 -10.973 -12.956 1.00 88.25 89 THR A C 1
ATOM 700 O O . THR A 1 89 ? 11.981 -9.915 -13.582 1.00 88.25 89 THR A O 1
ATOM 703 N N . ILE A 1 90 ? 12.066 -11.025 -11.627 1.00 93.25 90 ILE A N 1
ATOM 704 C CA . ILE A 1 90 ? 12.249 -9.838 -10.790 1.00 93.25 90 ILE A CA 1
ATOM 705 C C . ILE A 1 90 ? 13.743 -9.597 -10.573 1.00 93.25 90 ILE A C 1
ATOM 707 O O . ILE A 1 90 ? 14.448 -10.450 -10.033 1.00 93.25 90 ILE A O 1
ATOM 711 N N . THR A 1 91 ? 14.204 -8.411 -10.953 1.00 94.62 91 THR A N 1
ATOM 712 C CA . THR A 1 91 ? 15.541 -7.877 -10.661 1.00 94.62 91 THR A CA 1
ATOM 713 C C . THR A 1 91 ? 15.442 -6.750 -9.631 1.00 94.62 91 THR A C 1
ATOM 715 O O . THR A 1 91 ? 14.493 -5.967 -9.649 1.00 94.62 91 THR A O 1
ATOM 718 N N . LEU A 1 92 ? 16.396 -6.696 -8.694 1.00 96.50 92 LEU A N 1
ATOM 719 C CA . LEU A 1 92 ? 16.444 -5.711 -7.605 1.00 96.50 92 LEU A CA 1
ATOM 720 C C . LEU A 1 92 ? 17.803 -4.997 -7.624 1.00 96.50 92 LEU A C 1
ATOM 722 O O . LEU A 1 92 ? 18.691 -5.281 -6.808 1.00 96.50 92 LEU A O 1
ATOM 726 N N . ASP A 1 93 ? 17.974 -4.091 -8.579 1.00 95.25 93 ASP A N 1
ATOM 727 C CA . ASP A 1 93 ? 19.248 -3.433 -8.869 1.00 95.25 93 ASP A CA 1
ATOM 728 C C . ASP A 1 93 ? 19.389 -2.116 -8.100 1.00 95.25 93 ASP A C 1
ATOM 730 O O . ASP A 1 93 ? 20.454 -1.813 -7.541 1.00 95.25 93 ASP A O 1
ATOM 734 N N . ALA A 1 94 ? 18.292 -1.370 -7.976 1.00 97.31 94 ALA A N 1
ATOM 735 C CA . ALA A 1 94 ? 18.233 -0.133 -7.220 1.00 97.31 94 ALA A CA 1
ATOM 736 C C . ALA A 1 94 ? 18.054 -0.390 -5.708 1.00 97.31 94 ALA A C 1
ATOM 738 O O . ALA A 1 94 ? 17.382 -1.341 -5.291 1.00 97.31 94 ALA A O 1
ATOM 739 N N . PRO A 1 95 ? 18.596 0.479 -4.832 1.00 98.31 95 PRO A N 1
ATOM 740 C CA . PRO A 1 95 ? 18.349 0.397 -3.391 1.00 98.31 95 PRO A CA 1
ATOM 741 C C . PRO A 1 95 ? 16.857 0.419 -3.024 1.00 98.31 95 PRO A C 1
ATOM 743 O O . PRO A 1 95 ? 16.436 -0.332 -2.142 1.00 98.31 95 PRO A O 1
ATOM 746 N N . ALA A 1 96 ? 16.049 1.231 -3.716 1.00 98.38 96 ALA A N 1
ATOM 747 C CA . ALA A 1 96 ? 14.612 1.331 -3.465 1.00 98.38 96 ALA A CA 1
ATOM 748 C C . ALA A 1 96 ? 13.854 0.042 -3.849 1.00 98.38 96 ALA A C 1
ATOM 750 O O . ALA A 1 96 ? 12.994 -0.407 -3.092 1.00 98.38 96 ALA A O 1
ATOM 751 N N . GLU A 1 97 ? 14.239 -0.617 -4.950 1.00 98.44 97 GLU A N 1
ATOM 752 C CA . GLU A 1 97 ? 13.720 -1.939 -5.344 1.00 98.44 97 GLU A CA 1
ATOM 753 C C . GLU A 1 97 ? 14.019 -2.990 -4.269 1.00 98.44 97 GLU A C 1
ATOM 755 O O . GLU A 1 97 ? 13.120 -3.707 -3.832 1.00 98.44 97 GLU A O 1
ATOM 760 N N . ARG A 1 98 ? 15.264 -3.045 -3.771 1.00 98.56 98 ARG A N 1
ATOM 761 C CA . ARG A 1 98 ? 15.655 -3.981 -2.700 1.00 98.56 98 ARG A CA 1
ATOM 762 C C . ARG A 1 98 ? 14.875 -3.746 -1.412 1.00 98.56 98 ARG A C 1
ATOM 764 O O . ARG A 1 98 ? 14.473 -4.709 -0.760 1.00 98.56 98 ARG A O 1
ATOM 771 N N . THR A 1 99 ? 14.674 -2.486 -1.033 1.00 98.56 99 THR A N 1
ATOM 772 C CA . THR A 1 99 ? 13.872 -2.128 0.144 1.00 98.56 99 THR A CA 1
ATOM 773 C C . THR A 1 99 ? 12.438 -2.623 -0.018 1.00 98.56 99 THR A C 1
ATOM 775 O O . THR A 1 99 ? 11.952 -3.354 0.845 1.00 98.56 99 THR A O 1
ATOM 778 N N . LEU A 1 100 ? 11.790 -2.324 -1.148 1.00 98.62 100 LEU A N 1
ATOM 779 C CA . LEU A 1 100 ? 10.436 -2.796 -1.436 1.00 98.62 100 LEU A CA 1
ATOM 780 C C . LEU A 1 100 ? 10.349 -4.331 -1.439 1.00 98.62 100 LEU A C 1
ATOM 782 O O . LEU A 1 100 ? 9.473 -4.897 -0.785 1.00 98.62 100 LEU A O 1
ATOM 786 N N . GLY A 1 101 ? 11.292 -5.007 -2.100 1.00 97.88 101 GLY A N 1
ATOM 787 C CA . GLY A 1 101 ? 11.367 -6.468 -2.151 1.00 97.88 101 GLY A CA 1
ATOM 788 C C . GLY A 1 101 ? 11.455 -7.111 -0.764 1.00 97.88 101 GLY A C 1
ATOM 789 O O . GLY A 1 101 ? 10.755 -8.084 -0.487 1.00 97.88 101 GLY A O 1
ATOM 790 N N . LYS A 1 102 ? 12.243 -6.533 0.153 1.00 98.12 102 LYS A N 1
ATOM 791 C CA . LYS A 1 102 ? 12.320 -7.005 1.547 1.00 98.12 102 LYS A CA 1
ATOM 792 C C . LYS A 1 102 ? 10.985 -6.882 2.276 1.00 98.12 102 LYS A C 1
ATOM 794 O O . LYS A 1 102 ? 10.620 -7.805 2.999 1.00 98.12 102 LYS A O 1
ATOM 799 N N . HIS A 1 103 ? 10.255 -5.779 2.102 1.00 98.50 103 HIS A N 1
ATOM 800 C CA . HIS A 1 103 ? 8.917 -5.651 2.688 1.00 98.50 103 HIS A CA 1
ATOM 801 C C . HIS A 1 103 ? 7.964 -6.694 2.102 1.00 98.50 103 HIS A C 1
ATOM 803 O O . HIS A 1 103 ? 7.337 -7.417 2.869 1.00 98.50 103 HIS A O 1
ATOM 809 N N . LEU A 1 104 ? 7.941 -6.862 0.776 1.00 97.94 104 LEU A N 1
ATOM 810 C CA . LEU A 1 104 ? 7.079 -7.841 0.106 1.00 97.94 104 LEU A CA 1
ATOM 811 C C . LEU A 1 104 ? 7.270 -9.271 0.638 1.00 97.94 104 LEU A C 1
ATOM 813 O O . LEU A 1 104 ? 6.283 -9.974 0.867 1.00 97.94 104 LEU A O 1
ATOM 817 N N . LEU A 1 105 ? 8.521 -9.686 0.874 1.00 97.31 105 LEU A N 1
ATOM 818 C CA . LEU A 1 105 ? 8.861 -11.025 1.372 1.00 97.31 105 LEU A CA 1
ATOM 819 C C . LEU A 1 105 ? 8.416 -11.278 2.822 1.00 97.31 105 LEU A C 1
ATOM 821 O O . LEU A 1 105 ? 8.125 -12.416 3.175 1.00 97.31 105 LEU A O 1
ATOM 825 N N . ARG A 1 106 ? 8.322 -10.238 3.660 1.00 97.62 106 ARG A N 1
ATOM 826 C CA . ARG A 1 106 ? 8.011 -10.374 5.099 1.00 97.62 106 ARG A CA 1
ATOM 827 C C . ARG A 1 106 ? 6.536 -10.619 5.412 1.00 97.62 106 ARG A C 1
ATOM 829 O O . ARG A 1 106 ? 6.198 -10.911 6.555 1.00 97.62 106 ARG A O 1
ATOM 836 N N . PHE A 1 107 ? 5.639 -10.456 4.445 1.00 98.31 107 PHE A N 1
ATOM 837 C CA . PHE A 1 107 ? 4.200 -10.450 4.717 1.00 98.31 107 PHE A CA 1
ATOM 838 C C . PHE A 1 107 ? 3.677 -11.759 5.307 1.00 98.31 107 PHE A C 1
ATOM 840 O O . PHE A 1 107 ? 2.849 -11.718 6.211 1.00 98.31 107 PHE A O 1
ATOM 847 N N . ALA A 1 108 ? 4.164 -12.909 4.830 1.00 98.06 108 ALA A N 1
ATOM 848 C CA . ALA A 1 108 ? 3.722 -14.210 5.332 1.00 98.06 108 ALA A CA 1
ATOM 849 C C . ALA A 1 108 ? 4.022 -14.370 6.833 1.00 98.06 108 ALA A C 1
ATOM 851 O O . ALA A 1 108 ? 3.134 -14.752 7.594 1.00 98.06 108 ALA A O 1
ATOM 852 N N . ASP A 1 109 ? 5.228 -13.986 7.260 1.00 98.25 109 ASP A N 1
ATOM 853 C CA . ASP A 1 109 ? 5.639 -14.023 8.666 1.00 98.25 109 ASP A CA 1
ATOM 854 C C . ASP A 1 109 ? 4.782 -13.084 9.521 1.00 98.25 109 ASP A C 1
ATOM 856 O O . ASP A 1 109 ? 4.333 -13.457 10.604 1.00 98.25 109 ASP A O 1
ATOM 860 N N . VAL A 1 110 ? 4.495 -11.880 9.012 1.00 98.44 110 VAL A N 1
ATOM 861 C CA . VAL A 1 110 ? 3.631 -10.907 9.696 1.00 98.44 110 VAL A CA 1
ATOM 862 C C . VAL A 1 110 ? 2.212 -11.448 9.859 1.00 98.44 110 VAL A C 1
ATOM 864 O O . VAL A 1 110 ? 1.644 -11.337 10.943 1.00 98.44 110 VAL A O 1
ATOM 867 N N . VAL A 1 111 ? 1.636 -12.053 8.815 1.00 98.50 111 VAL A N 1
ATOM 868 C CA . VAL A 1 111 ? 0.293 -12.652 8.882 1.00 98.50 111 VAL A CA 1
ATOM 869 C C . VAL A 1 111 ? 0.259 -13.785 9.903 1.00 98.50 111 VAL A C 1
ATOM 871 O O . VAL A 1 111 ? -0.648 -13.828 10.736 1.00 98.50 111 VAL A O 1
ATOM 874 N N . TYR A 1 112 ? 1.261 -14.666 9.878 1.00 98.50 112 TYR A N 1
ATOM 875 C CA . TYR A 1 112 ? 1.381 -15.752 10.846 1.00 98.50 112 TYR A CA 1
ATOM 876 C C . TYR A 1 112 ? 1.466 -15.216 12.281 1.00 98.50 112 TYR A C 1
ATOM 878 O O . TYR A 1 112 ? 0.699 -15.634 13.148 1.00 98.50 112 TYR A O 1
ATOM 886 N N . GLN A 1 113 ? 2.343 -14.239 12.527 1.00 98.44 113 GLN A N 1
ATOM 887 C CA . GLN A 1 113 ? 2.529 -13.646 13.848 1.00 98.44 113 GLN A CA 1
ATOM 888 C C . GLN A 1 113 ? 1.270 -12.918 14.341 1.00 98.44 113 GLN A C 1
ATOM 890 O O . GLN A 1 113 ? 0.886 -13.079 15.502 1.00 98.44 113 GLN A O 1
ATOM 895 N N . ALA A 1 114 ? 0.607 -12.146 13.476 1.00 98.12 114 ALA A N 1
ATOM 896 C CA . ALA A 1 114 ? -0.631 -11.442 13.803 1.00 98.12 114 ALA A CA 1
ATOM 897 C C . ALA A 1 114 ? -1.745 -12.412 14.214 1.00 98.12 114 ALA A C 1
ATOM 899 O O . ALA A 1 114 ? -2.438 -12.159 15.201 1.00 98.12 114 ALA A O 1
ATOM 900 N N . GLY A 1 115 ? -1.879 -13.536 13.502 1.00 97.81 115 GLY A N 1
ATOM 901 C CA . GLY A 1 115 ? -2.825 -14.599 13.840 1.00 97.81 115 GLY A CA 1
ATOM 902 C C . GLY A 1 115 ? -2.470 -15.316 15.143 1.00 97.81 115 GLY A C 1
ATOM 903 O O . GLY A 1 115 ? -3.323 -15.460 16.012 1.00 97.81 115 GLY A O 1
ATOM 904 N N . ALA A 1 116 ? -1.204 -15.704 15.317 1.00 98.38 116 ALA A N 1
ATOM 905 C CA . ALA A 1 116 ? -0.741 -16.440 16.496 1.00 98.38 116 ALA A CA 1
ATOM 906 C C . ALA A 1 116 ? -0.854 -15.635 17.803 1.00 98.38 116 ALA A C 1
ATOM 908 O O . ALA A 1 116 ? -1.013 -16.210 18.877 1.00 98.38 116 ALA A O 1
ATOM 909 N N . THR A 1 117 ? -0.762 -14.307 17.721 1.00 97.44 117 THR A N 1
ATOM 910 C CA . THR A 1 117 ? -0.783 -13.415 18.892 1.00 97.44 117 THR A CA 1
ATOM 911 C C . THR A 1 117 ? -2.090 -12.635 19.052 1.00 97.44 117 THR A C 1
ATOM 913 O O . THR A 1 117 ? -2.248 -11.901 20.034 1.00 97.44 117 THR A O 1
ATOM 916 N N . SER A 1 118 ? -3.033 -12.787 18.116 1.00 96.31 118 SER A N 1
ATOM 917 C CA . SER A 1 118 ? -4.262 -11.987 18.024 1.00 96.31 118 SER A CA 1
ATOM 918 C C . SER A 1 118 ? -3.973 -10.478 18.019 1.00 96.31 118 SER A C 1
ATOM 920 O O . SER A 1 118 ? -4.551 -9.708 18.793 1.00 96.31 118 SER A O 1
ATOM 922 N N . GLN A 1 119 ? -3.027 -10.059 17.173 1.00 97.19 119 GLN A N 1
ATOM 923 C CA . GLN A 1 119 ? -2.535 -8.681 17.069 1.00 97.19 119 GLN A CA 1
ATOM 924 C C . GLN A 1 119 ? -2.679 -8.141 15.633 1.00 97.19 119 GLN A C 1
ATOM 926 O O . GLN A 1 119 ? -1.711 -8.137 14.871 1.00 97.19 119 GLN A O 1
ATOM 931 N N . PRO A 1 120 ? -3.871 -7.644 15.244 1.00 97.19 120 PRO A N 1
ATOM 932 C CA . PRO A 1 120 ? -4.109 -7.119 13.894 1.00 97.19 120 PRO A CA 1
ATOM 933 C C . PRO A 1 120 ? -3.288 -5.860 13.566 1.00 97.19 120 PRO A C 1
ATOM 935 O O . PRO A 1 120 ? -3.015 -5.600 12.394 1.00 97.19 120 PRO A O 1
ATOM 938 N N . HIS A 1 121 ? -2.827 -5.113 14.576 1.00 97.69 121 HIS A N 1
ATOM 939 C CA . HIS A 1 121 ? -1.968 -3.943 14.372 1.00 97.69 121 HIS A CA 1
ATOM 940 C C . HIS A 1 121 ? -0.645 -4.279 13.674 1.00 97.69 121 HIS A C 1
ATOM 942 O O . HIS A 1 121 ? -0.114 -3.433 12.962 1.00 97.69 121 HIS A O 1
ATOM 948 N N . LEU A 1 122 ? -0.155 -5.520 13.789 1.00 98.31 122 LEU A N 1
ATOM 949 C CA . LEU A 1 122 ? 1.032 -5.977 13.061 1.00 98.31 122 LEU A CA 1
ATOM 950 C C . LEU A 1 122 ? 0.807 -5.974 11.541 1.00 98.31 122 LEU A C 1
ATOM 952 O O . LEU A 1 122 ? 1.707 -5.607 10.787 1.00 98.31 122 LEU A O 1
ATOM 956 N N . ILE A 1 123 ? -0.404 -6.325 11.087 1.00 98.50 123 ILE A N 1
ATOM 957 C CA . ILE A 1 123 ? -0.785 -6.220 9.672 1.00 98.50 123 ILE A CA 1
ATOM 958 C C . ILE A 1 123 ? -0.805 -4.750 9.253 1.00 98.50 123 ILE A C 1
ATOM 960 O O . ILE A 1 123 ? -0.236 -4.405 8.222 1.00 98.50 123 ILE A O 1
ATOM 964 N N . CYS A 1 124 ? -1.426 -3.883 10.057 1.00 97.94 124 CYS A N 1
ATOM 965 C CA . CYS A 1 124 ? -1.529 -2.453 9.759 1.00 97.94 124 CYS A CA 1
ATOM 966 C C . CYS A 1 124 ? -0.144 -1.801 9.632 1.00 97.94 124 CYS A C 1
ATOM 968 O O . CYS A 1 124 ? 0.136 -1.141 8.633 1.00 97.94 124 CYS A O 1
ATOM 970 N N . GLU A 1 125 ? 0.749 -2.061 10.587 1.00 98.00 125 GLU A N 1
ATOM 971 C CA . GLU A 1 125 ? 2.117 -1.539 10.580 1.00 98.00 125 GLU A CA 1
ATOM 972 C C . GLU A 1 125 ? 2.903 -2.021 9.356 1.00 98.00 125 GLU A C 1
ATOM 974 O O . GLU A 1 125 ? 3.540 -1.233 8.658 1.00 98.00 125 GLU A O 1
ATOM 979 N N . HIS A 1 126 ? 2.798 -3.310 9.027 1.00 98.50 126 HIS A N 1
ATOM 980 C CA . HIS A 1 126 ? 3.440 -3.847 7.835 1.00 98.50 126 HIS A CA 1
ATOM 981 C C . HIS A 1 126 ? 2.935 -3.189 6.548 1.00 98.50 126 HIS A C 1
ATOM 983 O O . HIS A 1 126 ? 3.740 -2.850 5.682 1.00 98.50 126 HIS A O 1
ATOM 989 N N . LEU A 1 127 ? 1.619 -3.002 6.410 1.00 98.44 127 LEU A N 1
ATOM 990 C CA . LEU A 1 127 ? 1.037 -2.348 5.239 1.00 98.44 127 LEU A CA 1
ATOM 991 C C . LEU A 1 127 ? 1.467 -0.887 5.125 1.00 98.44 127 LEU A C 1
ATOM 993 O O . LEU A 1 127 ? 1.722 -0.416 4.016 1.00 98.44 127 LEU A O 1
ATOM 997 N N . TYR A 1 128 ? 1.570 -0.183 6.253 1.00 98.12 128 TYR A N 1
ATOM 998 C CA . TYR A 1 128 ? 2.074 1.184 6.290 1.00 98.12 128 TYR A CA 1
ATOM 999 C C . TYR A 1 128 ? 3.519 1.264 5.805 1.00 98.12 128 TYR A C 1
ATOM 1001 O O . TYR A 1 128 ? 3.822 2.034 4.891 1.00 98.12 128 TYR A O 1
ATOM 1009 N N . GLU A 1 129 ? 4.393 0.413 6.331 1.00 98.38 129 GLU A N 1
ATOM 1010 C CA . GLU A 1 129 ? 5.793 0.375 5.918 1.00 98.38 129 GLU A CA 1
ATOM 1011 C C . GLU A 1 129 ? 5.963 -0.098 4.464 1.00 98.38 129 GLU A C 1
ATOM 1013 O O . GLU A 1 129 ? 6.772 0.462 3.723 1.00 98.38 129 GLU A O 1
ATOM 1018 N N . LEU A 1 130 ? 5.139 -1.041 3.993 1.00 98.62 130 LEU A N 1
ATOM 1019 C CA . LEU A 1 130 ? 5.085 -1.431 2.581 1.00 98.62 130 LEU A CA 1
ATOM 1020 C C . LEU A 1 130 ? 4.692 -0.249 1.681 1.00 98.62 130 LEU A C 1
ATOM 1022 O O . LEU A 1 130 ? 5.330 -0.020 0.654 1.00 98.62 130 LEU A O 1
ATOM 1026 N N . ALA A 1 131 ? 3.665 0.519 2.057 1.00 97.94 131 ALA A N 1
ATOM 1027 C CA . ALA A 1 131 ? 3.228 1.692 1.304 1.00 97.94 131 ALA A CA 1
ATOM 1028 C C . ALA A 1 131 ? 4.304 2.793 1.282 1.00 97.94 131 ALA A C 1
ATOM 1030 O O . ALA A 1 131 ? 4.512 3.438 0.252 1.00 97.94 131 ALA A O 1
ATOM 1031 N N . ARG A 1 132 ? 5.039 2.983 2.385 1.00 97.94 132 ARG A N 1
ATOM 1032 C CA . ARG A 1 132 ? 6.191 3.896 2.436 1.00 97.94 132 ARG A CA 1
ATOM 1033 C C . ARG A 1 132 ? 7.328 3.438 1.529 1.00 97.94 132 ARG A C 1
ATOM 1035 O O . ARG A 1 132 ? 7.829 4.248 0.750 1.00 97.94 132 ARG A O 1
ATOM 1042 N N . ALA A 1 133 ? 7.692 2.157 1.582 1.00 98.44 133 ALA A N 1
ATOM 1043 C CA . ALA A 1 133 ? 8.709 1.579 0.708 1.00 98.44 133 ALA A CA 1
ATOM 1044 C C . ALA A 1 133 ? 8.318 1.710 -0.772 1.00 98.44 133 ALA A C 1
ATOM 1046 O O . ALA A 1 133 ? 9.150 2.078 -1.599 1.00 98.44 133 ALA A O 1
ATOM 1047 N N . PHE A 1 134 ? 7.041 1.490 -1.096 1.00 98.38 134 PHE A N 1
ATOM 1048 C CA . PHE A 1 134 ? 6.523 1.685 -2.447 1.00 98.38 134 PHE A CA 1
ATOM 1049 C C . PHE A 1 134 ? 6.604 3.144 -2.902 1.00 98.38 134 PHE A C 1
ATOM 1051 O O . PHE A 1 134 ? 6.967 3.400 -4.043 1.00 98.38 134 PHE A O 1
ATOM 1058 N N . ASN A 1 135 ? 6.314 4.111 -2.029 1.00 96.19 135 ASN A N 1
ATOM 1059 C CA . ASN A 1 135 ? 6.442 5.524 -2.385 1.00 96.19 135 ASN A CA 1
ATOM 1060 C C . ASN A 1 135 ? 7.895 5.924 -2.674 1.00 96.19 135 ASN A C 1
ATOM 1062 O O . ASN A 1 135 ? 8.122 6.679 -3.615 1.00 96.19 135 ASN A O 1
ATOM 1066 N N . GLY A 1 136 ? 8.865 5.395 -1.919 1.00 97.44 136 GLY A N 1
ATOM 1067 C CA . GLY A 1 136 ? 10.290 5.577 -2.222 1.00 97.44 136 GLY A CA 1
ATOM 1068 C C . GLY A 1 136 ? 10.676 4.946 -3.562 1.00 97.44 136 GLY A C 1
ATOM 1069 O O . GLY A 1 136 ? 11.265 5.602 -4.413 1.00 97.44 136 GLY A O 1
ATOM 1070 N N . PHE A 1 137 ? 10.247 3.704 -3.803 1.00 98.38 137 PHE A N 1
ATOM 1071 C CA . PHE A 1 137 ? 10.415 3.040 -5.097 1.00 98.38 137 PHE A CA 1
ATOM 1072 C C . PHE A 1 137 ? 9.816 3.850 -6.255 1.00 98.38 137 PHE A C 1
ATOM 1074 O O . PHE A 1 137 ? 10.490 4.077 -7.251 1.00 98.38 137 PHE A O 1
ATOM 1081 N N . TYR A 1 138 ? 8.585 4.339 -6.117 1.00 96.38 138 TYR A N 1
ATOM 1082 C CA . TYR A 1 138 ? 7.914 5.117 -7.156 1.00 96.38 138 TYR A CA 1
ATOM 1083 C C . TYR A 1 138 ? 8.608 6.458 -7.444 1.00 96.38 138 TYR A C 1
ATOM 1085 O O . TYR A 1 138 ? 8.580 6.921 -8.582 1.00 96.38 138 TYR A O 1
ATOM 1093 N N . ALA A 1 139 ? 9.214 7.084 -6.431 1.00 96.50 139 ALA A N 1
ATOM 1094 C CA . ALA A 1 139 ? 9.956 8.332 -6.592 1.00 96.50 139 ALA A CA 1
ATOM 1095 C C . ALA A 1 139 ? 11.298 8.123 -7.312 1.00 96.50 139 ALA A C 1
ATOM 1097 O O . ALA A 1 139 ? 11.647 8.908 -8.191 1.00 96.50 139 ALA A O 1
ATOM 1098 N N . ASP A 1 140 ? 12.020 7.055 -6.967 1.00 97.06 140 ASP A N 1
ATOM 1099 C CA . ASP A 1 140 ? 13.407 6.860 -7.401 1.00 97.06 140 ASP A CA 1
ATOM 1100 C C . ASP A 1 140 ? 13.543 5.959 -8.642 1.00 97.06 140 ASP A C 1
ATOM 1102 O O . ASP A 1 140 ? 14.588 5.946 -9.293 1.00 97.06 140 ASP A O 1
ATOM 1106 N N . CYS A 1 141 ? 12.520 5.162 -8.967 1.00 96.75 141 CYS A N 1
ATOM 1107 C CA . CYS A 1 141 ? 12.574 4.136 -10.011 1.00 96.75 141 CYS A CA 1
ATOM 1108 C C . CYS A 1 141 ? 11.451 4.339 -11.046 1.00 96.75 141 CYS A C 1
ATOM 1110 O O . CYS A 1 141 ? 10.327 3.877 -10.828 1.00 96.75 141 CYS A O 1
ATOM 1112 N N . PRO A 1 142 ? 11.734 4.967 -12.208 1.00 95.69 142 PRO A N 1
ATOM 1113 C CA . PRO A 1 142 ? 10.756 5.108 -13.285 1.00 95.69 142 PRO A CA 1
ATOM 1114 C C . PRO A 1 142 ? 10.208 3.746 -13.721 1.00 95.69 142 PRO A C 1
ATOM 1116 O O . PRO A 1 142 ? 10.972 2.855 -14.090 1.00 95.69 142 PRO A O 1
ATOM 1119 N N . VAL A 1 143 ? 8.888 3.562 -13.662 1.00 95.56 143 VAL A N 1
ATOM 1120 C CA . VAL A 1 143 ? 8.273 2.264 -13.980 1.00 95.56 143 VAL A CA 1
ATOM 1121 C C . VAL A 1 143 ? 8.065 2.115 -15.485 1.00 95.56 143 VAL A C 1
ATOM 1123 O O . VAL A 1 143 ? 8.651 1.223 -16.085 1.00 95.56 143 VAL A O 1
ATOM 1126 N N . LEU A 1 144 ? 7.249 2.979 -16.098 1.00 95.06 144 LEU A N 1
ATOM 1127 C CA . LEU A 1 144 ? 6.827 2.832 -17.500 1.00 95.06 144 LEU A CA 1
ATOM 1128 C C . LEU A 1 144 ? 7.905 3.237 -18.514 1.00 95.06 144 LEU A C 1
ATOM 1130 O O . LEU A 1 144 ? 7.950 2.660 -19.597 1.00 95.06 144 LEU A O 1
ATOM 1134 N N . ASP A 1 145 ? 8.774 4.179 -18.145 1.00 94.38 145 ASP A N 1
ATOM 1135 C CA . ASP A 1 145 ? 9.802 4.752 -19.027 1.00 94.38 145 ASP A CA 1
ATOM 1136 C C . ASP A 1 145 ? 11.130 3.968 -19.012 1.00 94.38 145 ASP A C 1
ATOM 1138 O O . ASP A 1 145 ? 12.119 4.399 -19.602 1.00 94.38 145 ASP A O 1
ATOM 1142 N N . ALA A 1 146 ? 11.185 2.831 -18.310 1.00 93.44 146 ALA A N 1
ATOM 1143 C CA . ALA A 1 146 ? 12.360 1.965 -18.268 1.00 93.44 146 ALA A CA 1
ATOM 1144 C C . ALA A 1 146 ? 12.472 1.073 -19.521 1.00 93.44 146 ALA A C 1
ATOM 1146 O O . ALA A 1 146 ? 11.508 0.892 -20.270 1.00 93.44 146 ALA A O 1
ATOM 1147 N N . ASP A 1 147 ? 13.647 0.470 -19.732 1.00 93.88 147 ASP A N 1
ATOM 1148 C CA . ASP A 1 147 ? 13.820 -0.576 -20.743 1.00 93.88 147 ASP A CA 1
ATOM 1149 C C . ASP A 1 147 ? 12.895 -1.773 -20.466 1.00 93.88 147 ASP A C 1
ATOM 1151 O O . ASP A 1 147 ? 12.420 -1.958 -19.347 1.00 93.88 147 ASP A O 1
ATOM 1155 N N . ALA A 1 148 ? 12.630 -2.598 -21.483 1.00 91.62 148 ALA A N 1
ATOM 1156 C CA . ALA A 1 148 ? 11.605 -3.637 -21.401 1.00 91.62 148 ALA A CA 1
ATOM 1157 C C . ALA A 1 148 ? 11.791 -4.595 -20.209 1.00 91.62 148 ALA A C 1
ATOM 1159 O O . ALA A 1 148 ? 10.823 -4.868 -19.504 1.00 91.62 148 ALA A O 1
ATOM 1160 N N . ALA A 1 149 ? 13.017 -5.058 -19.946 1.00 91.75 149 ALA A N 1
ATOM 1161 C CA . ALA A 1 149 ? 13.270 -6.011 -18.868 1.00 91.75 149 ALA A CA 1
ATOM 1162 C C . ALA A 1 149 ? 13.076 -5.359 -17.491 1.00 91.75 149 ALA A C 1
ATOM 1164 O O . ALA A 1 149 ? 12.381 -5.901 -16.628 1.00 91.75 149 ALA A O 1
ATOM 1165 N N . THR A 1 150 ? 13.631 -4.159 -17.304 1.00 94.88 150 THR A N 1
ATOM 1166 C CA . THR A 1 150 ? 13.480 -3.392 -16.062 1.00 94.88 150 THR A CA 1
ATOM 1167 C C . THR A 1 150 ? 12.025 -2.988 -15.823 1.00 94.88 150 THR A C 1
ATOM 1169 O O . THR A 1 150 ? 11.519 -3.114 -14.707 1.00 94.88 150 THR A O 1
ATOM 1172 N N . ARG A 1 151 ? 11.321 -2.536 -16.865 1.00 94.38 151 ARG A N 1
ATOM 1173 C CA . ARG A 1 151 ? 9.900 -2.179 -16.809 1.00 94.38 151 ARG A CA 1
ATOM 1174 C C . ARG A 1 151 ? 9.064 -3.369 -16.356 1.00 94.38 151 ARG A C 1
ATOM 1176 O O . ARG A 1 151 ? 8.251 -3.215 -15.449 1.00 94.38 151 ARG A O 1
ATOM 1183 N N . ASP A 1 152 ? 9.274 -4.543 -16.941 1.00 93.12 152 ASP A N 1
ATOM 1184 C CA . ASP A 1 152 ? 8.497 -5.738 -16.610 1.00 93.12 152 ASP A CA 1
ATOM 1185 C C . ASP A 1 152 ? 8.756 -6.190 -15.158 1.00 93.12 152 ASP A C 1
ATOM 1187 O O . ASP A 1 152 ? 7.807 -6.489 -14.427 1.00 93.12 152 ASP A O 1
ATOM 1191 N N . SER A 1 153 ? 10.010 -6.125 -14.690 1.00 95.38 153 SER A N 1
ATOM 1192 C CA . SER A 1 153 ? 10.372 -6.346 -13.278 1.00 95.38 153 SER A CA 1
ATOM 1193 C C . SER A 1 153 ? 9.656 -5.357 -12.339 1.00 95.38 153 SER A C 1
ATOM 1195 O O . SER A 1 153 ? 8.994 -5.751 -11.372 1.00 95.38 153 SER A O 1
ATOM 1197 N N . ARG A 1 154 ? 9.701 -4.055 -12.655 1.00 96.31 154 ARG A N 1
ATOM 1198 C CA . ARG A 1 154 ? 9.077 -2.976 -11.866 1.00 96.31 154 ARG A CA 1
ATOM 1199 C C . ARG A 1 154 ? 7.551 -3.036 -11.859 1.00 96.31 154 ARG A C 1
ATOM 1201 O O . ARG A 1 154 ? 6.926 -2.750 -10.832 1.00 96.31 154 ARG A O 1
ATOM 1208 N N . LEU A 1 155 ? 6.936 -3.437 -12.969 1.00 95.94 155 LEU A N 1
ATOM 1209 C CA . LEU A 1 155 ? 5.505 -3.733 -13.038 1.00 95.94 155 LEU A CA 1
ATOM 1210 C C . LEU A 1 155 ? 5.161 -4.942 -12.162 1.00 95.94 155 LEU A C 1
ATOM 1212 O O . LEU A 1 155 ? 4.168 -4.897 -11.437 1.00 95.94 155 LEU A O 1
ATOM 1216 N N . GLY A 1 156 ? 6.005 -5.977 -12.152 1.00 95.69 156 GLY A N 1
ATOM 1217 C CA . GLY A 1 156 ? 5.894 -7.113 -11.236 1.00 95.69 156 GLY A CA 1
ATOM 1218 C C . GLY A 1 156 ? 5.877 -6.682 -9.768 1.00 95.69 156 GLY A C 1
ATOM 1219 O O . GLY A 1 156 ? 4.937 -7.011 -9.041 1.00 95.69 156 GLY A O 1
ATOM 1220 N N . LEU A 1 157 ? 6.852 -5.868 -9.350 1.00 96.81 157 LEU A N 1
ATOM 1221 C CA . LEU A 1 157 ? 6.908 -5.304 -7.995 1.00 96.81 157 LEU A CA 1
ATOM 1222 C C . LEU A 1 157 ? 5.649 -4.495 -7.659 1.00 96.81 157 LEU A C 1
ATOM 1224 O O . LEU A 1 157 ? 5.025 -4.727 -6.625 1.00 96.81 157 LEU A O 1
ATOM 1228 N N . THR A 1 158 ? 5.225 -3.609 -8.563 1.00 97.06 158 THR A N 1
ATOM 1229 C CA . THR A 1 158 ? 4.026 -2.773 -8.382 1.00 97.06 158 THR A CA 1
ATOM 1230 C C . THR A 1 158 ? 2.760 -3.62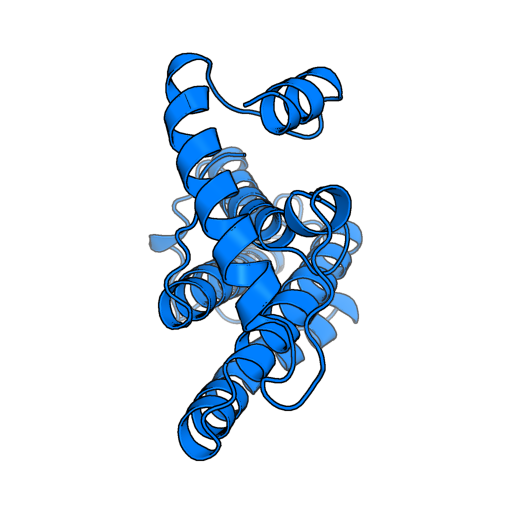4 -8.230 1.00 97.06 158 THR A C 1
ATOM 1232 O O . THR A 1 158 ? 1.942 -3.379 -7.339 1.00 97.06 158 THR A O 1
ATOM 1235 N N . ALA A 1 159 ? 2.595 -4.661 -9.057 1.00 96.00 159 ALA A N 1
ATOM 1236 C CA . ALA A 1 159 ? 1.462 -5.578 -8.969 1.00 96.00 159 ALA A CA 1
ATOM 1237 C C . ALA A 1 159 ? 1.477 -6.370 -7.652 1.00 96.00 159 ALA A C 1
ATOM 1239 O O . ALA A 1 159 ? 0.433 -6.527 -7.015 1.00 96.00 159 ALA A O 1
ATOM 1240 N N . MET A 1 160 ? 2.645 -6.849 -7.212 1.00 95.88 160 MET A N 1
ATOM 1241 C CA . MET A 1 160 ? 2.787 -7.547 -5.930 1.00 95.88 160 MET A CA 1
ATOM 1242 C C . MET A 1 160 ? 2.433 -6.641 -4.749 1.00 95.88 160 MET A C 1
ATOM 1244 O O . MET A 1 160 ? 1.688 -7.071 -3.866 1.00 95.88 160 MET A O 1
ATOM 1248 N N . THR A 1 161 ? 2.884 -5.384 -4.761 1.00 97.62 161 THR A N 1
ATOM 1249 C CA . THR A 1 161 ? 2.522 -4.382 -3.751 1.00 97.62 161 THR A CA 1
ATOM 1250 C C . THR A 1 161 ? 1.013 -4.176 -3.695 1.00 97.62 161 THR A C 1
ATOM 1252 O O . THR A 1 161 ? 0.422 -4.307 -2.624 1.00 97.62 161 THR A O 1
ATOM 1255 N N . ALA A 1 162 ? 0.361 -3.933 -4.835 1.00 97.12 162 ALA A N 1
ATOM 1256 C CA . ALA A 1 162 ? -1.086 -3.739 -4.890 1.00 97.12 162 ALA A CA 1
ATOM 1257 C C . ALA A 1 162 ? -1.855 -4.958 -4.352 1.00 97.12 162 ALA A C 1
ATOM 1259 O O . ALA A 1 162 ? -2.754 -4.819 -3.518 1.00 97.12 162 ALA A O 1
ATOM 1260 N N . ARG A 1 163 ? -1.468 -6.172 -4.770 1.00 96.00 163 ARG A N 1
ATOM 1261 C CA . ARG A 1 163 ? -2.071 -7.426 -4.287 1.00 96.00 163 ARG A CA 1
ATOM 1262 C C . ARG A 1 163 ? -1.899 -7.584 -2.778 1.00 96.00 163 ARG A C 1
ATOM 1264 O O . ARG A 1 163 ? -2.838 -8.009 -2.108 1.00 96.00 163 ARG A O 1
ATOM 1271 N N . GLN A 1 164 ? -0.725 -7.260 -2.243 1.00 97.19 164 GLN A N 1
ATOM 1272 C CA . GLN A 1 164 ? -0.433 -7.387 -0.819 1.00 97.19 164 GLN A CA 1
ATOM 1273 C C . GLN A 1 164 ? -1.190 -6.350 0.016 1.00 97.19 164 GLN A C 1
ATOM 1275 O O . GLN A 1 164 ? -1.789 -6.733 1.018 1.00 97.19 164 GLN A O 1
ATOM 1280 N N . ILE A 1 165 ? -1.278 -5.092 -0.435 1.00 98.06 165 ILE A N 1
ATOM 1281 C CA . ILE A 1 165 ? -2.110 -4.067 0.216 1.00 98.06 165 ILE A CA 1
ATOM 1282 C C . ILE A 1 165 ? -3.579 -4.495 0.227 1.00 98.06 165 ILE A C 1
ATOM 1284 O O . ILE A 1 165 ? -4.201 -4.511 1.287 1.00 98.06 165 ILE A O 1
ATOM 1288 N N . ARG A 1 166 ? -4.124 -4.922 -0.921 1.00 97.69 166 ARG A N 1
ATOM 1289 C CA . ARG A 1 166 ? -5.511 -5.403 -1.025 1.00 97.69 166 ARG A CA 1
ATOM 1290 C C . ARG A 1 166 ? -5.773 -6.584 -0.086 1.00 97.69 166 ARG A C 1
ATOM 1292 O O . ARG A 1 166 ? -6.778 -6.591 0.619 1.00 97.69 166 ARG A O 1
ATOM 1299 N N . ARG A 1 167 ? -4.876 -7.577 -0.056 1.00 97.88 167 ARG A N 1
ATOM 1300 C CA . ARG A 1 167 ? -5.002 -8.752 0.823 1.00 97.88 167 ARG A CA 1
ATOM 1301 C C . ARG A 1 167 ? -4.909 -8.371 2.296 1.00 97.88 167 ARG A C 1
ATOM 1303 O O . ARG A 1 167 ? -5.766 -8.784 3.065 1.00 97.88 167 ARG A O 1
ATOM 1310 N N . GLY A 1 168 ? -3.907 -7.588 2.686 1.00 98.06 168 GLY A N 1
ATOM 1311 C CA . GLY A 1 168 ? -3.716 -7.184 4.076 1.00 98.06 168 GLY A CA 1
ATOM 1312 C C . GLY A 1 168 ? -4.866 -6.325 4.598 1.00 98.06 168 GLY A C 1
ATOM 1313 O O . GLY A 1 168 ? -5.370 -6.603 5.680 1.00 98.06 168 GLY A O 1
ATOM 1314 N N . LEU A 1 169 ? -5.340 -5.347 3.815 1.00 97.94 169 LEU A N 1
ATOM 1315 C CA . LEU A 1 169 ? -6.536 -4.574 4.164 1.00 97.94 169 LEU A CA 1
ATOM 1316 C C . LEU A 1 169 ? -7.766 -5.484 4.273 1.00 97.94 169 LEU A C 1
ATOM 1318 O O . LEU A 1 169 ? -8.520 -5.376 5.236 1.00 97.94 169 LEU A O 1
ATOM 1322 N N . GLY A 1 170 ? -7.918 -6.451 3.364 1.00 98.06 170 GLY A N 1
ATOM 1323 C CA . GLY A 1 170 ? -8.972 -7.462 3.436 1.00 98.06 170 GLY A CA 1
ATOM 1324 C C . GLY A 1 170 ? -8.939 -8.299 4.721 1.00 98.06 170 GLY A C 1
ATOM 1325 O O . GLY A 1 170 ? -9.994 -8.535 5.307 1.00 98.06 170 GLY A O 1
ATOM 1326 N N . LEU A 1 171 ? -7.752 -8.680 5.215 1.00 97.75 171 LEU A N 1
ATOM 1327 C CA . LEU A 1 171 ? -7.596 -9.416 6.484 1.00 97.75 171 LEU A CA 1
ATOM 1328 C C . LEU A 1 171 ? -8.087 -8.615 7.699 1.00 97.75 171 LEU A C 1
ATOM 1330 O O . LEU A 1 171 ? -8.565 -9.203 8.665 1.00 97.75 171 LEU A O 1
ATOM 1334 N N . VAL A 1 172 ? -8.009 -7.284 7.641 1.00 96.56 172 VAL A N 1
ATOM 1335 C CA . VAL A 1 172 ? -8.541 -6.373 8.671 1.00 96.56 172 VAL A CA 1
ATOM 1336 C C . VAL A 1 172 ? -9.933 -5.822 8.307 1.00 96.56 172 VAL A C 1
ATOM 1338 O O . VAL A 1 172 ? -10.463 -4.909 8.942 1.00 96.56 172 VAL A O 1
ATOM 1341 N N . GLY A 1 173 ? -10.569 -6.401 7.283 1.00 96.62 173 GLY A N 1
ATOM 1342 C CA . GLY A 1 173 ? -11.925 -6.088 6.841 1.00 96.62 173 GLY A CA 1
ATOM 1343 C C . GLY A 1 173 ? -12.084 -4.717 6.179 1.00 96.62 173 GLY A C 1
ATOM 1344 O O . GLY A 1 173 ? -13.173 -4.142 6.233 1.00 96.62 173 GLY A O 1
ATOM 1345 N N . ILE A 1 174 ? -11.026 -4.161 5.603 1.00 97.12 174 ILE A N 1
ATOM 1346 C CA . ILE A 1 174 ? -11.028 -2.864 4.925 1.00 97.12 174 ILE A CA 1
ATOM 1347 C C . ILE A 1 174 ? -10.973 -3.091 3.411 1.00 97.12 174 ILE A C 1
ATOM 1349 O O . ILE A 1 174 ? -10.138 -3.842 2.910 1.00 97.12 174 ILE A O 1
ATOM 1353 N N . GLY A 1 175 ? -11.880 -2.443 2.680 1.00 93.75 175 GLY A N 1
ATOM 1354 C CA . GLY A 1 175 ? -11.900 -2.458 1.218 1.00 93.75 175 GLY A CA 1
ATOM 1355 C C . GLY A 1 175 ? -10.859 -1.521 0.604 1.00 93.75 175 GLY A C 1
ATOM 1356 O O . GLY A 1 175 ? -10.349 -0.609 1.259 1.00 93.75 175 GLY A O 1
ATOM 1357 N N . VAL A 1 176 ? -10.571 -1.723 -0.680 1.00 92.62 176 VAL A N 1
ATOM 1358 C CA . VAL A 1 176 ? -9.741 -0.819 -1.489 1.00 92.62 176 VAL A CA 1
ATOM 1359 C C . VAL A 1 176 ? -10.581 -0.112 -2.544 1.00 92.62 176 VAL A C 1
ATOM 1361 O O . VAL A 1 176 ? -11.645 -0.599 -2.919 1.00 92.62 176 VAL A O 1
ATOM 1364 N N . VAL A 1 177 ? -10.072 1.012 -3.042 1.00 88.44 177 VAL A N 1
ATOM 1365 C CA . VAL A 1 177 ? -10.630 1.744 -4.183 1.00 88.44 177 VAL A CA 1
ATOM 1366 C C . VAL A 1 177 ? -9.609 1.725 -5.317 1.00 88.44 177 VAL A C 1
ATOM 1368 O O . VAL A 1 177 ? -8.441 2.038 -5.104 1.00 88.44 177 VAL A O 1
ATOM 1371 N N . ASP A 1 178 ? -10.014 1.304 -6.518 1.00 81.75 178 ASP A N 1
ATOM 1372 C CA . ASP A 1 178 ? -9.089 1.174 -7.656 1.00 81.75 178 ASP A CA 1
ATOM 1373 C C . ASP A 1 178 ? -8.674 2.528 -8.246 1.00 81.75 178 ASP A C 1
ATOM 1375 O O . ASP A 1 178 ? -7.643 2.618 -8.913 1.00 81.75 178 ASP A O 1
ATOM 1379 N N . ARG A 1 179 ? -9.457 3.579 -7.990 1.00 78.81 179 ARG A N 1
ATOM 1380 C CA . ARG A 1 179 ? -9.195 4.944 -8.443 1.00 78.81 179 ARG A CA 1
ATOM 1381 C C . ARG A 1 179 ? -9.441 5.907 -7.297 1.00 78.81 179 ARG A C 1
ATOM 1383 O O . ARG A 1 179 ? -10.517 5.904 -6.703 1.00 78.81 179 ARG A O 1
ATOM 1390 N N . MET A 1 180 ? -8.412 6.682 -6.977 1.00 76.38 180 MET A N 1
ATOM 1391 C CA . MET A 1 180 ? -8.456 7.744 -5.989 1.00 76.38 180 MET A CA 1
ATOM 1392 C C . MET A 1 180 ? -7.356 8.742 -6.270 1.00 76.38 180 MET A C 1
ATOM 1394 O O . MET A 1 180 ? -6.221 8.332 -6.603 1.00 76.38 180 MET A O 1
#

Foldseek 3Di:
DVLQVVCVVVVNFDDDPVCVVVVVVLLVVQLVLQLVQLDWPVDDRDDDPDVSSDCDDLYRVVLLSLLLVLLVVCVVLVHDLVPLDPPQDADQPDPLSVQLVVLLVCLVVLVVVCVVVVRLSSLSVSSRSNSVSVVSCVVPPPQNPDDPSSNSNSSSSSSSNSVSSQVSCVVSPRHHDNGD

Radius of gyration: 16.42 Å; chains: 1; bounding box: 40×37×47 Å